Protein AF-A0A8S8YST6-F1 (afdb_monomer)

Sequence (114 aa):
MSGPVVIAVVNHKGGCAKTTTAVNIASALAVGNEELGIAARRVLVIDLDPKGNIATTFGIDKKTLGPTMNELFKGGVNGSPVSLNECLIGPDRLTEAMRESWKLHNPNRKRGPP

Mean predicted aligned error: 5.08 Å

Secondary structure (DSSP, 8-state):
---PPP-----SSTTSSHHHHHHHHHHHHHH-BTTTTB----------STT-HHHHHTT--GGG--S-HHHHHHTTTT--SS-HHHH---HHHHHHHHHHHHHHH-TT-SS---

Solvent-accessible surface area (backbone atoms only — not comparable to full-atom values): 7358 Å² total; per-residue (Å²): 131,84,76,85,88,85,86,84,76,83,70,95,61,83,89,70,49,44,64,59,52,51,53,52,53,44,52,47,40,42,66,31,40,74,94,79,70,36,72,56,40,94,70,85,86,83,74,84,54,94,83,47,62,60,46,51,75,44,41,39,60,74,88,75,56,68,57,41,62,68,51,38,58,74,25,49,98,86,57,34,95,54,56,74,74,63,47,58,80,52,71,68,62,48,52,49,27,37,50,53,42,48,44,71,78,37,79,87,57,89,67,76,84,132

Radius of gyration: 16.23 Å; Cα contacts (8 Å, |Δi|>4): 90; chains: 1; bounding box: 42×36×38 Å

pLDDT: mean 90.03, std 9.14, range [50.91, 97.69]

Foldseek 3Di:
DDDDDDDQQDDPDPPPCSLVVQLVVQVCLQPFDVVVPRDHDDGDRADPDPVPVNCVVLQHDPVPQDDAVVQVPVLPPPGRPDDPVSHDDDPVNSVVSNQVSQCVVCVPDPDTDD

Structure (mmCIF, N/CA/C/O backbone):
data_AF-A0A8S8YST6-F1
#
_entry.id   AF-A0A8S8YST6-F1
#
loop_
_atom_site.group_PDB
_atom_site.id
_atom_site.type_symbol
_atom_site.label_atom_id
_atom_site.label_alt_id
_atom_site.label_comp_id
_atom_site.label_asym_id
_atom_site.label_entity_id
_atom_site.label_seq_id
_atom_site.pdbx_PDB_ins_code
_atom_site.Cartn_x
_atom_site.Cartn_y
_atom_site.Cartn_z
_atom_site.occupancy
_atom_site.B_iso_or_equiv
_atom_site.auth_seq_id
_atom_site.auth_comp_id
_atom_site.auth_asym_id
_atom_site.auth_atom_id
_atom_site.pdbx_PDB_model_num
ATOM 1 N N . MET A 1 1 ? -22.102 -15.124 -3.928 1.00 50.91 1 MET A N 1
ATOM 2 C CA . MET A 1 1 ? -20.723 -14.683 -4.237 1.00 50.91 1 MET A CA 1
ATOM 3 C C . MET A 1 1 ? -19.887 -14.840 -2.980 1.00 50.91 1 MET A C 1
ATOM 5 O O . MET A 1 1 ? -20.333 -14.393 -1.933 1.00 50.91 1 MET A O 1
ATOM 9 N N . SER A 1 2 ? -18.730 -15.500 -3.060 1.00 80.38 2 SER A N 1
ATOM 10 C CA . SER A 1 2 ? -17.754 -15.504 -1.960 1.00 80.38 2 SER A CA 1
ATOM 11 C C . SER A 1 2 ? -17.225 -14.083 -1.765 1.00 80.38 2 SER A C 1
ATOM 13 O O . SER A 1 2 ? -16.898 -13.425 -2.752 1.00 80.38 2 SER A O 1
ATOM 15 N N . GLY A 1 3 ? -17.139 -13.613 -0.519 1.00 89.31 3 GLY A N 1
ATOM 16 C CA . GLY A 1 3 ? -16.462 -12.357 -0.192 1.00 89.31 3 GLY A CA 1
ATOM 17 C C . GLY A 1 3 ? -14.962 -12.393 -0.531 1.00 89.31 3 GLY A C 1
ATOM 18 O O . GLY A 1 3 ? -14.447 -13.439 -0.948 1.00 89.31 3 GLY A O 1
ATOM 19 N N . PRO A 1 4 ? -14.246 -11.264 -0.377 1.00 93.19 4 PRO A N 1
ATOM 20 C CA . PRO A 1 4 ? -12.803 -11.229 -0.582 1.00 93.19 4 PRO A CA 1
ATOM 21 C C . PRO A 1 4 ? -12.085 -12.122 0.438 1.00 93.19 4 PRO A C 1
ATOM 23 O O . PRO A 1 4 ? -12.510 -12.245 1.586 1.00 93.19 4 PRO A O 1
ATOM 26 N N . VAL A 1 5 ? -10.962 -12.714 0.031 1.00 95.00 5 VAL A N 1
ATOM 27 C CA . VAL A 1 5 ? -10.049 -13.390 0.962 1.00 95.00 5 VAL A CA 1
ATOM 28 C C . VAL A 1 5 ? -9.236 -12.321 1.688 1.00 95.00 5 VAL A C 1
ATOM 30 O O . VAL A 1 5 ? -8.571 -11.513 1.042 1.00 95.00 5 VAL A O 1
ATOM 33 N N . VAL A 1 6 ? -9.282 -12.319 3.021 1.00 96.69 6 VAL A N 1
ATOM 34 C CA . VAL A 1 6 ? -8.545 -11.366 3.862 1.00 96.69 6 VAL A CA 1
ATOM 35 C C . VAL A 1 6 ? -7.315 -12.053 4.446 1.00 96.69 6 VAL A C 1
ATOM 37 O O . VAL A 1 6 ? -7.432 -13.068 5.127 1.00 96.69 6 VAL A O 1
ATOM 40 N N . ILE A 1 7 ? -6.135 -11.488 4.188 1.00 97.12 7 ILE A N 1
ATOM 41 C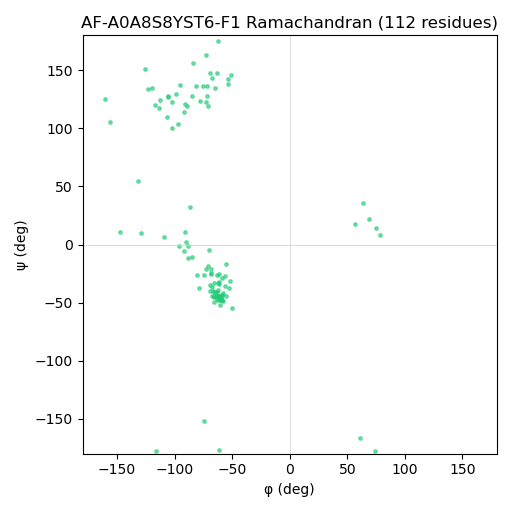 CA . ILE A 1 7 ? -4.850 -11.988 4.692 1.00 97.12 7 ILE A CA 1
ATOM 42 C C . ILE A 1 7 ? -4.246 -10.917 5.600 1.00 97.12 7 ILE A C 1
ATOM 44 O O . ILE A 1 7 ? -3.973 -9.805 5.151 1.00 97.12 7 ILE A O 1
ATOM 48 N N . ALA A 1 8 ? -4.017 -11.253 6.870 1.00 97.25 8 ALA A N 1
ATOM 49 C CA . ALA A 1 8 ? -3.383 -10.364 7.839 1.00 97.25 8 ALA A CA 1
ATOM 50 C C . ALA A 1 8 ? -1.943 -10.814 8.124 1.00 97.25 8 ALA A C 1
ATOM 52 O O . ALA A 1 8 ? -1.704 -11.962 8.495 1.00 97.25 8 ALA A O 1
ATOM 53 N N . VAL A 1 9 ? -0.979 -9.900 7.985 1.00 97.00 9 VAL A N 1
ATOM 54 C CA . VAL A 1 9 ? 0.436 -10.157 8.299 1.00 97.00 9 VAL A CA 1
ATOM 55 C C . VAL A 1 9 ? 0.771 -9.521 9.646 1.00 97.00 9 VAL A C 1
ATOM 57 O O . VAL A 1 9 ? 1.003 -8.316 9.739 1.00 97.00 9 VAL A O 1
ATOM 60 N N . VAL A 1 10 ? 0.794 -10.334 10.704 1.00 95.88 10 VAL A N 1
ATOM 61 C CA . VAL A 1 10 ? 0.904 -9.857 12.091 1.00 95.88 10 VAL A CA 1
ATOM 62 C C . VAL A 1 10 ? 2.110 -10.472 12.792 1.00 95.88 10 VAL A C 1
ATOM 64 O O . VAL A 1 10 ? 2.354 -11.671 12.726 1.00 95.88 10 VAL A O 1
ATOM 67 N N . ASN A 1 11 ? 2.871 -9.628 13.486 1.00 94.75 11 ASN A N 1
ATOM 68 C CA . ASN A 1 11 ? 3.958 -10.016 14.382 1.00 94.75 11 ASN A CA 1
ATOM 69 C C . ASN A 1 11 ? 4.249 -8.847 15.340 1.00 94.75 11 ASN A C 1
ATOM 71 O O . ASN A 1 11 ? 4.512 -7.730 14.883 1.00 94.75 11 ASN A O 1
ATOM 75 N N . HIS A 1 12 ? 4.218 -9.093 16.651 1.00 91.44 12 HIS A N 1
ATOM 76 C CA . HIS A 1 12 ? 4.431 -8.063 17.676 1.00 91.44 12 HIS A CA 1
ATOM 77 C C . HIS A 1 12 ? 5.839 -7.441 17.622 1.00 91.44 12 HIS A C 1
ATOM 79 O O . HIS A 1 12 ? 6.024 -6.287 18.001 1.00 91.44 12 HIS A O 1
ATOM 85 N N . LYS A 1 13 ? 6.836 -8.177 17.114 1.00 92.94 13 LYS A N 1
ATOM 86 C CA . LYS A 1 13 ? 8.223 -7.717 17.043 1.00 92.94 13 LYS A CA 1
ATOM 87 C C . LYS A 1 13 ? 8.462 -6.802 15.834 1.00 92.94 13 LYS A C 1
ATOM 89 O O . LYS A 1 13 ? 8.018 -7.057 14.706 1.00 92.94 13 LYS A O 1
ATOM 94 N N . GLY A 1 14 ? 9.187 -5.707 16.068 1.00 91.44 14 GLY A N 1
ATOM 95 C CA . GLY A 1 14 ? 9.682 -4.813 15.018 1.00 91.44 14 GLY A CA 1
ATOM 96 C C . GLY A 1 14 ? 10.775 -5.472 14.167 1.00 91.44 14 GLY A C 1
ATOM 97 O O . GLY A 1 14 ? 11.546 -6.284 14.665 1.00 91.44 14 GLY A O 1
ATOM 98 N N . GLY A 1 15 ? 10.846 -5.135 12.876 1.00 91.81 15 GLY A N 1
ATOM 99 C CA . GLY A 1 15 ? 11.898 -5.648 11.983 1.00 91.81 15 GLY A CA 1
ATOM 100 C C . GLY A 1 15 ? 11.702 -7.082 11.467 1.00 91.81 15 GLY A C 1
ATOM 101 O O . GLY A 1 15 ? 12.582 -7.606 10.802 1.00 91.81 15 GLY A O 1
ATOM 102 N N . CYS A 1 16 ? 10.551 -7.718 11.702 1.00 95.44 16 CYS A N 1
ATOM 103 C CA . CYS A 1 16 ? 10.251 -9.080 11.226 1.00 95.44 16 CYS A CA 1
ATOM 104 C C . CYS A 1 16 ? 9.669 -9.139 9.801 1.00 95.44 16 CYS A C 1
ATOM 106 O O . CYS A 1 16 ? 8.809 -9.968 9.528 1.00 95.44 16 CYS A O 1
ATOM 108 N N . ALA A 1 17 ? 10.065 -8.216 8.920 1.00 95.31 17 ALA A N 1
ATOM 109 C CA . ALA A 1 17 ? 9.659 -8.183 7.510 1.00 95.31 17 ALA A CA 1
ATOM 110 C C . ALA A 1 17 ? 8.137 -8.131 7.220 1.00 95.31 17 ALA A C 1
ATOM 112 O O . ALA A 1 17 ? 7.738 -8.366 6.089 1.00 95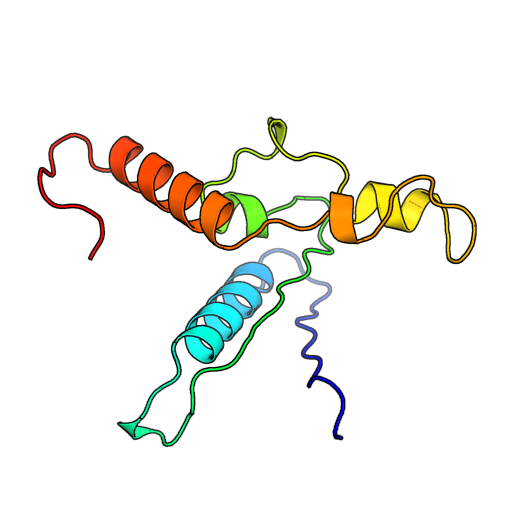.31 17 ALA A O 1
ATOM 113 N N . LYS A 1 18 ? 7.273 -7.766 8.184 1.00 96.75 18 LYS A N 1
ATOM 114 C CA . LYS A 1 18 ? 5.804 -7.709 7.993 1.00 96.75 18 LYS A CA 1
ATOM 115 C C . LYS A 1 18 ? 5.377 -6.924 6.748 1.00 96.75 18 LYS A C 1
ATOM 117 O O . LYS A 1 18 ? 4.661 -7.450 5.905 1.00 96.75 18 LYS A O 1
ATOM 122 N N . THR A 1 19 ? 5.841 -5.678 6.633 1.00 95.88 19 THR A N 1
ATOM 123 C CA . THR A 1 19 ? 5.564 -4.798 5.488 1.00 95.88 19 THR A CA 1
ATOM 124 C C . THR A 1 19 ? 6.075 -5.421 4.192 1.00 95.88 19 THR A C 1
ATOM 126 O O . THR A 1 19 ? 5.341 -5.484 3.212 1.00 95.88 19 THR A O 1
ATOM 129 N N . THR A 1 20 ? 7.305 -5.940 4.207 1.00 96.12 20 THR A N 1
ATOM 130 C CA . THR A 1 20 ? 7.922 -6.607 3.058 1.00 96.12 20 THR A CA 1
ATOM 131 C C . THR A 1 20 ? 7.081 -7.790 2.592 1.00 96.12 20 THR A C 1
ATOM 133 O O . THR A 1 20 ? 6.768 -7.885 1.409 1.00 96.12 20 THR A O 1
ATOM 136 N N . THR A 1 21 ? 6.662 -8.660 3.509 1.00 97.38 21 THR A N 1
ATOM 137 C CA . THR A 1 21 ? 5.813 -9.814 3.215 1.00 97.38 21 THR A CA 1
ATOM 138 C C . THR A 1 21 ? 4.457 -9.380 2.666 1.00 97.38 21 THR A C 1
ATOM 140 O O . THR A 1 21 ? 4.039 -9.890 1.631 1.00 97.38 21 THR A O 1
ATOM 143 N N . ALA A 1 22 ? 3.791 -8.414 3.306 1.00 97.69 22 ALA A N 1
ATOM 144 C CA . ALA A 1 22 ? 2.485 -7.928 2.867 1.00 97.69 22 ALA A CA 1
ATOM 145 C C . ALA A 1 22 ? 2.530 -7.359 1.439 1.00 97.69 22 ALA A C 1
ATOM 147 O O . ALA A 1 22 ? 1.711 -7.739 0.605 1.00 97.69 22 ALA A O 1
ATOM 148 N N . VAL A 1 23 ? 3.516 -6.506 1.137 1.00 96.56 23 VAL A N 1
ATOM 149 C CA . VAL A 1 23 ? 3.663 -5.908 -0.198 1.00 96.56 23 VAL A CA 1
ATOM 150 C C . VAL A 1 23 ? 4.030 -6.955 -1.248 1.00 96.56 23 VAL A C 1
ATOM 152 O O . VAL A 1 23 ? 3.433 -6.962 -2.318 1.00 96.56 23 VAL A O 1
ATOM 155 N N . ASN A 1 24 ? 4.960 -7.870 -0.964 1.00 96.12 24 ASN A N 1
ATOM 156 C CA . ASN A 1 24 ? 5.368 -8.866 -1.960 1.00 96.12 24 ASN A CA 1
ATOM 157 C C . ASN A 1 24 ? 4.263 -9.886 -2.259 1.00 96.12 24 ASN A C 1
ATOM 159 O O . ASN A 1 24 ? 4.052 -10.215 -3.423 1.00 96.12 24 ASN A O 1
ATOM 163 N N . ILE A 1 25 ? 3.516 -10.340 -1.245 1.00 96.69 25 ILE A N 1
ATOM 164 C CA . ILE A 1 25 ? 2.338 -11.193 -1.464 1.00 96.69 25 ILE A CA 1
ATOM 165 C C . ILE A 1 25 ? 1.298 -10.443 -2.300 1.00 96.69 25 ILE A C 1
ATOM 167 O O . ILE A 1 25 ? 0.762 -11.006 -3.251 1.00 96.69 25 ILE A O 1
ATOM 171 N N . ALA A 1 26 ? 1.037 -9.171 -1.985 1.00 96.69 26 ALA A N 1
ATOM 172 C CA . ALA A 1 26 ? 0.087 -8.361 -2.736 1.00 96.69 26 ALA A CA 1
ATOM 173 C C . ALA A 1 26 ? 0.487 -8.210 -4.211 1.00 96.69 26 ALA A C 1
ATOM 175 O O . ALA A 1 26 ? -0.336 -8.459 -5.089 1.00 96.69 26 ALA A O 1
ATOM 176 N N . SER A 1 27 ? 1.749 -7.872 -4.485 1.00 94.88 27 SER A N 1
ATOM 177 C CA . SER A 1 27 ? 2.273 -7.743 -5.847 1.00 94.88 27 SER A CA 1
ATOM 178 C C . SER A 1 27 ? 2.222 -9.067 -6.611 1.00 94.88 27 SER A C 1
ATOM 180 O O . SER A 1 27 ? 1.763 -9.097 -7.749 1.00 94.88 27 SER A O 1
ATOM 182 N N . ALA A 1 28 ? 2.629 -10.175 -5.982 1.00 96.25 28 ALA A N 1
ATOM 183 C CA . ALA A 1 28 ? 2.594 -11.496 -6.607 1.00 96.25 28 ALA A CA 1
ATOM 184 C C . ALA A 1 28 ? 1.160 -11.941 -6.940 1.00 96.25 28 ALA A C 1
ATOM 186 O O . ALA A 1 28 ? 0.914 -12.464 -8.021 1.00 96.25 28 ALA A O 1
ATOM 187 N N . LEU A 1 29 ? 0.193 -11.692 -6.049 1.00 96.88 29 LEU A N 1
ATOM 188 C CA . LEU A 1 29 ? -1.221 -11.985 -6.307 1.00 96.88 29 LEU A CA 1
ATOM 189 C C . LEU A 1 29 ? -1.824 -11.071 -7.379 1.00 96.88 29 LEU A C 1
ATOM 191 O O . LEU A 1 29 ? -2.682 -11.518 -8.138 1.00 96.88 29 LEU A O 1
ATOM 195 N N . ALA A 1 30 ? -1.394 -9.809 -7.442 1.00 95.81 30 ALA A N 1
ATOM 196 C CA . ALA A 1 30 ? -1.849 -8.866 -8.458 1.00 95.81 30 ALA A CA 1
ATOM 197 C C . ALA A 1 30 ? -1.398 -9.281 -9.865 1.00 95.81 30 ALA A C 1
ATOM 199 O O . ALA A 1 30 ? -2.186 -9.194 -10.803 1.00 95.81 30 ALA A O 1
ATOM 200 N N . VAL A 1 31 ? -0.160 -9.768 -9.997 1.00 95.94 31 VAL A N 1
ATOM 201 C CA . VAL A 1 31 ? 0.397 -10.260 -11.269 1.00 95.94 31 VAL A CA 1
ATOM 202 C C . VAL A 1 31 ? -0.105 -11.668 -11.606 1.00 95.94 31 VAL A C 1
ATOM 204 O O . VAL A 1 31 ? -0.386 -11.957 -12.765 1.00 95.94 31 VAL A O 1
ATOM 207 N N . GLY A 1 32 ? -0.262 -12.536 -10.605 1.00 96.75 32 GLY A N 1
ATOM 208 C CA . GLY A 1 32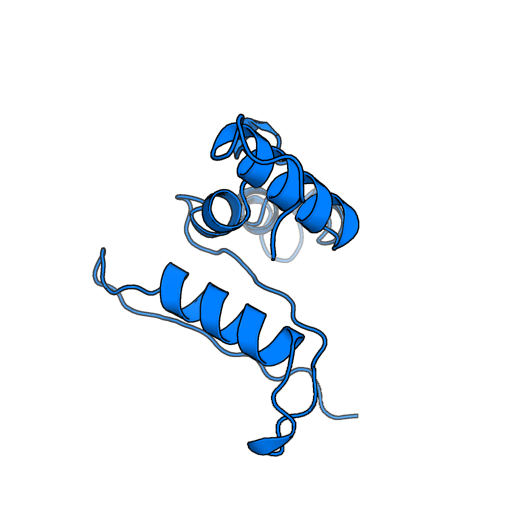 ? -0.474 -13.965 -10.821 1.00 96.75 32 GLY A CA 1
ATOM 209 C C . GLY A 1 32 ? 0.805 -14.690 -11.261 1.00 96.75 32 GLY A C 1
ATOM 210 O O . GLY A 1 32 ? 1.890 -14.116 -11.326 1.00 96.75 32 GLY A O 1
ATOM 211 N N . ASN A 1 33 ? 0.679 -15.986 -11.525 1.00 96.69 33 ASN A N 1
ATOM 212 C CA . ASN A 1 33 ? 1.718 -16.847 -12.075 1.00 96.69 33 ASN A CA 1
ATOM 213 C C . ASN A 1 33 ? 1.053 -18.045 -12.775 1.00 96.69 33 ASN A C 1
ATOM 215 O O . ASN A 1 33 ? 0.543 -18.946 -12.109 1.00 96.69 33 ASN A O 1
ATOM 219 N N . GLU A 1 34 ? 1.048 -18.053 -14.108 1.00 95.31 34 GLU A N 1
ATOM 220 C CA . GLU A 1 34 ? 0.381 -19.096 -14.900 1.00 95.31 34 GLU A CA 1
ATOM 221 C C . GLU A 1 34 ? 1.052 -20.470 -14.771 1.00 95.31 34 GLU A C 1
ATOM 223 O O . GLU A 1 34 ? 0.349 -21.473 -14.673 1.00 95.31 34 GLU A O 1
ATOM 228 N N . GLU A 1 35 ? 2.386 -20.525 -14.678 1.00 96.81 35 GLU A N 1
ATOM 229 C CA . GLU A 1 35 ? 3.141 -21.779 -14.503 1.00 96.81 35 GLU A CA 1
ATOM 230 C C . GLU A 1 35 ? 2.774 -22.491 -13.193 1.00 96.81 35 GLU A C 1
ATOM 232 O O . GLU A 1 35 ? 2.718 -23.718 -13.134 1.00 96.81 35 GLU A O 1
ATOM 237 N N . LEU A 1 36 ? 2.474 -21.717 -12.147 1.00 96.00 36 LEU A N 1
ATOM 238 C CA . LEU A 1 36 ? 2.011 -22.214 -10.850 1.00 96.00 36 LEU A CA 1
ATOM 239 C C . LEU A 1 36 ? 0.479 -22.331 -10.757 1.00 96.00 36 LEU A C 1
ATOM 241 O O . LEU A 1 36 ? -0.042 -22.663 -9.691 1.00 96.00 36 LEU A O 1
ATOM 245 N N . GLY A 1 37 ? -0.262 -22.036 -11.831 1.00 95.94 37 GLY A N 1
ATOM 246 C CA . GLY A 1 37 ? -1.730 -22.070 -11.846 1.00 95.94 37 GLY A CA 1
ATOM 247 C C . GLY A 1 37 ? -2.401 -20.970 -11.010 1.00 95.94 37 GLY A C 1
ATOM 248 O O . GLY A 1 37 ? -3.553 -21.108 -10.594 1.00 95.94 37 GLY A O 1
ATOM 249 N N . ILE A 1 38 ? -1.697 -19.871 -10.735 1.00 95.00 38 ILE A N 1
ATOM 250 C CA . ILE A 1 38 ? -2.176 -18.744 -9.933 1.00 95.00 38 ILE A CA 1
ATOM 251 C C . ILE A 1 38 ? -2.698 -17.651 -10.869 1.00 95.00 38 ILE A C 1
ATOM 253 O O . ILE A 1 38 ? -1.933 -16.884 -11.442 1.00 95.00 38 ILE A O 1
ATOM 257 N N . ALA A 1 39 ? -4.015 -17.525 -10.998 1.00 95.81 39 ALA A N 1
ATOM 258 C CA . ALA A 1 39 ? -4.604 -16.413 -11.744 1.00 95.81 39 ALA A CA 1
ATOM 259 C C . ALA A 1 39 ? -4.383 -15.064 -11.033 1.00 95.81 39 ALA A C 1
ATOM 261 O O . ALA A 1 39 ? -4.505 -14.984 -9.805 1.00 95.81 39 ALA A O 1
ATOM 262 N N . ALA A 1 40 ? -4.148 -14.005 -11.813 1.00 96.94 40 ALA A N 1
ATOM 263 C CA . ALA A 1 40 ? -4.089 -12.625 -11.333 1.00 96.94 40 ALA A CA 1
ATOM 264 C C . ALA A 1 40 ? -5.355 -12.236 -10.547 1.00 96.94 40 ALA A C 1
ATOM 266 O O . ALA A 1 40 ? -6.477 -12.636 -10.881 1.00 96.94 40 ALA A O 1
ATOM 267 N N . ARG A 1 41 ? -5.189 -11.441 -9.485 1.00 95.75 41 ARG A N 1
ATOM 268 C CA . ARG A 1 41 ? -6.274 -11.008 -8.594 1.00 95.75 41 ARG A CA 1
ATOM 269 C C . ARG A 1 41 ? -6.320 -9.493 -8.473 1.00 95.75 41 ARG A C 1
ATOM 271 O O . ARG A 1 41 ? -5.304 -8.813 -8.487 1.00 95.75 41 ARG A O 1
ATOM 278 N N . ARG A 1 42 ? -7.520 -8.959 -8.235 1.00 95.75 42 ARG A N 1
ATOM 279 C CA . ARG A 1 42 ? -7.653 -7.596 -7.704 1.00 95.75 42 ARG A CA 1
ATOM 280 C C . ARG A 1 42 ? -7.236 -7.612 -6.239 1.00 95.75 42 ARG A C 1
ATOM 282 O O . ARG A 1 42 ? -7.814 -8.363 -5.455 1.00 95.75 42 ARG A O 1
ATOM 289 N N . VAL A 1 43 ? -6.252 -6.793 -5.891 1.00 96.62 43 VAL A N 1
ATOM 290 C CA . VAL A 1 43 ? -5.671 -6.742 -4.547 1.00 96.62 43 VAL A CA 1
ATOM 291 C C . VAL A 1 43 ? -5.851 -5.346 -3.963 1.00 96.62 43 VAL A C 1
ATOM 293 O O . VAL A 1 43 ? -5.589 -4.351 -4.632 1.00 96.62 43 VAL A O 1
ATOM 296 N N . LEU A 1 44 ? -6.284 -5.288 -2.704 1.00 96.31 44 LEU A N 1
ATOM 297 C CA . LEU A 1 44 ? -6.268 -4.085 -1.878 1.00 96.31 44 LEU A CA 1
ATOM 298 C C . LEU A 1 44 ? -5.266 -4.307 -0.747 1.00 96.31 44 LEU A C 1
ATOM 300 O O . LEU A 1 44 ? -5.386 -5.273 0.005 1.00 96.31 44 LEU A O 1
ATOM 304 N N . VAL A 1 45 ? -4.290 -3.410 -0.629 1.00 96.12 45 VAL A N 1
ATOM 305 C CA . VAL A 1 45 ? -3.334 -3.403 0.481 1.00 96.12 45 VAL A CA 1
ATOM 306 C C . VAL A 1 45 ? -3.783 -2.369 1.503 1.00 96.12 45 VAL A C 1
ATOM 308 O O . VAL A 1 45 ? -4.051 -1.225 1.146 1.00 96.12 45 VAL A O 1
ATOM 311 N N . ILE A 1 46 ? -3.854 -2.771 2.771 1.00 95.12 46 ILE A N 1
ATOM 312 C CA . ILE A 1 46 ? -4.226 -1.898 3.887 1.00 95.12 46 ILE A CA 1
ATOM 313 C C . ILE A 1 46 ? -2.999 -1.739 4.786 1.00 95.12 46 ILE A C 1
ATOM 315 O O . ILE A 1 46 ? -2.508 -2.725 5.338 1.00 95.12 46 ILE A O 1
ATOM 319 N N . ASP A 1 47 ? -2.501 -0.508 4.929 1.00 94.12 47 ASP A N 1
ATOM 320 C CA . ASP A 1 47 ? -1.428 -0.189 5.876 1.00 94.12 47 ASP A CA 1
ATOM 321 C C . ASP A 1 47 ? -2.033 0.238 7.216 1.00 94.12 47 ASP A C 1
ATOM 323 O O . ASP A 1 47 ? -2.711 1.262 7.311 1.00 94.12 47 ASP A O 1
ATOM 327 N N . LEU A 1 48 ? -1.808 -0.578 8.244 1.00 93.38 48 LEU A N 1
ATOM 328 C CA . LEU A 1 48 ? -2.241 -0.319 9.618 1.00 93.38 48 LEU A CA 1
ATOM 329 C C . LEU A 1 48 ? -1.060 0.003 10.546 1.00 93.38 48 LEU A C 1
ATOM 331 O O . LEU A 1 48 ? -1.248 0.107 11.756 1.00 93.38 48 LEU A O 1
ATOM 335 N N . ASP A 1 49 ? 0.158 0.138 10.012 1.00 90.94 49 ASP A N 1
ATOM 336 C CA . ASP A 1 49 ? 1.314 0.592 10.782 1.00 90.94 49 ASP A CA 1
ATOM 337 C C . ASP A 1 49 ? 1.394 2.129 10.697 1.00 90.94 49 ASP A C 1
ATOM 339 O O . ASP A 1 49 ? 1.583 2.664 9.601 1.00 90.94 49 ASP A O 1
ATOM 343 N N . PRO A 1 50 ? 1.315 2.874 11.820 1.00 87.81 50 PRO A N 1
ATOM 344 C CA . PRO A 1 50 ? 1.415 4.337 11.816 1.00 87.81 50 PRO A CA 1
ATOM 345 C C . PRO A 1 50 ? 2.692 4.888 11.163 1.00 87.81 50 PRO A C 1
ATOM 347 O O . PRO A 1 50 ? 2.748 6.068 10.819 1.00 87.81 50 PRO A O 1
ATOM 350 N N . LYS A 1 51 ? 3.732 4.060 10.973 1.00 89.88 51 LYS A N 1
ATOM 351 C CA . LYS A 1 51 ? 4.945 4.446 10.235 1.00 89.88 51 LYS A CA 1
ATOM 352 C C . LYS A 1 51 ? 4.708 4.646 8.735 1.00 89.88 51 LYS A C 1
ATOM 354 O O . LYS A 1 51 ? 5.516 5.335 8.100 1.00 89.88 51 LYS A O 1
ATOM 359 N N . GLY A 1 52 ? 3.642 4.071 8.173 1.00 90.94 52 GLY A N 1
ATOM 360 C CA . GLY A 1 52 ? 3.267 4.219 6.764 1.00 90.94 52 GLY A CA 1
ATOM 361 C C . GLY A 1 52 ? 4.302 3.632 5.801 1.00 90.94 52 GLY A C 1
ATOM 362 O O . GLY A 1 52 ? 4.605 4.231 4.767 1.00 90.94 52 GLY A O 1
ATOM 363 N N . ASN A 1 53 ? 4.937 2.518 6.176 1.00 93.94 53 ASN A N 1
ATOM 364 C CA . ASN A 1 53 ? 6.058 1.964 5.413 1.00 93.94 53 ASN A CA 1
ATOM 365 C C . ASN A 1 53 ? 5.622 1.414 4.046 1.00 93.94 53 ASN A C 1
ATOM 367 O O . ASN A 1 53 ? 6.435 1.407 3.122 1.00 93.94 53 ASN A O 1
ATOM 371 N N . ILE A 1 54 ? 4.359 1.002 3.879 1.00 95.06 54 ILE A N 1
ATOM 372 C CA . ILE A 1 54 ? 3.864 0.513 2.584 1.00 95.06 54 ILE A CA 1
ATOM 373 C C . ILE A 1 54 ? 3.895 1.635 1.543 1.00 95.06 54 ILE A C 1
ATOM 375 O O . ILE A 1 54 ? 4.389 1.425 0.437 1.00 95.06 54 ILE A O 1
ATOM 379 N N . ALA A 1 55 ? 3.446 2.842 1.905 1.00 93.69 55 ALA A N 1
ATOM 380 C CA . ALA A 1 55 ? 3.463 3.996 1.003 1.00 93.69 55 ALA A CA 1
ATOM 381 C C . ALA A 1 55 ? 4.879 4.265 0.465 1.00 93.69 55 ALA A C 1
ATOM 383 O O . ALA A 1 55 ? 5.075 4.414 -0.741 1.00 93.69 55 ALA A O 1
ATOM 384 N N . THR A 1 56 ? 5.884 4.216 1.345 1.00 92.75 56 THR A N 1
ATOM 385 C CA . THR A 1 56 ? 7.285 4.393 0.941 1.00 92.75 56 THR A CA 1
ATOM 386 C C . THR A 1 56 ? 7.801 3.267 0.046 1.00 92.75 56 THR A C 1
ATOM 388 O O . THR A 1 56 ? 8.591 3.538 -0.853 1.00 92.75 56 THR A O 1
ATOM 391 N N . THR A 1 57 ? 7.336 2.023 0.226 1.00 92.81 57 THR A N 1
ATOM 392 C CA . THR A 1 57 ? 7.697 0.903 -0.661 1.00 92.81 57 THR A CA 1
ATOM 393 C C . THR A 1 57 ? 7.244 1.145 -2.101 1.00 92.81 57 THR A C 1
ATOM 395 O O . THR A 1 57 ? 7.945 0.758 -3.031 1.00 92.81 57 THR A O 1
ATOM 398 N N . PHE A 1 58 ? 6.123 1.840 -2.293 1.00 93.44 58 PHE A N 1
ATOM 399 C CA . PHE A 1 58 ? 5.623 2.218 -3.615 1.00 93.44 58 PHE A CA 1
ATOM 400 C C . PHE A 1 58 ? 6.119 3.591 -4.103 1.00 93.44 58 PHE A C 1
ATOM 402 O O . PHE A 1 58 ? 5.624 4.107 -5.101 1.00 93.44 58 PHE A O 1
ATOM 409 N N . GLY A 1 59 ? 7.100 4.197 -3.425 1.00 93.69 59 GLY A N 1
ATOM 410 C CA . GLY A 1 59 ? 7.669 5.485 -3.829 1.00 93.69 59 GLY A CA 1
ATOM 411 C C . GLY A 1 59 ? 6.777 6.696 -3.547 1.00 93.69 59 GLY A C 1
ATOM 412 O O . GLY A 1 59 ? 7.040 7.776 -4.067 1.00 93.69 59 GLY A O 1
ATOM 413 N N . ILE A 1 60 ? 5.736 6.541 -2.727 1.00 94.62 60 ILE A N 1
ATOM 414 C CA . ILE A 1 60 ? 4.835 7.634 -2.360 1.00 94.62 60 ILE A CA 1
ATOM 415 C C . ILE A 1 60 ? 5.433 8.414 -1.187 1.00 94.62 60 ILE A C 1
ATOM 417 O O . ILE A 1 60 ? 5.746 7.843 -0.137 1.00 94.62 60 ILE A O 1
ATOM 421 N N . ASP A 1 61 ? 5.542 9.736 -1.339 1.00 91.75 61 ASP A N 1
ATOM 422 C CA . ASP A 1 61 ? 5.878 10.623 -0.226 1.00 91.75 61 ASP A CA 1
ATOM 423 C C . ASP A 1 61 ? 4.693 10.708 0.743 1.00 91.75 61 ASP A C 1
ATOM 425 O O . ASP A 1 61 ? 3.606 11.180 0.396 1.00 91.75 61 ASP A O 1
ATOM 429 N N . LYS A 1 62 ? 4.929 10.289 1.989 1.00 91.31 62 LYS A N 1
ATOM 430 C CA . LYS A 1 62 ? 3.948 10.316 3.080 1.00 91.31 62 LYS A CA 1
ATOM 431 C C . LYS A 1 62 ? 3.374 11.710 3.335 1.00 91.31 62 LYS A C 1
ATOM 433 O O . LYS A 1 62 ? 2.239 11.805 3.783 1.00 91.31 62 LYS A O 1
ATOM 438 N N . LYS A 1 63 ? 4.117 12.781 3.030 1.00 89.88 63 LYS A N 1
ATOM 439 C CA . LYS A 1 63 ? 3.639 14.169 3.171 1.00 89.88 63 LYS A CA 1
ATOM 440 C C . LYS A 1 63 ? 2.571 14.546 2.143 1.00 89.88 63 LYS A C 1
ATOM 442 O O . LYS A 1 63 ? 1.863 15.523 2.341 1.00 89.88 63 LYS A O 1
ATOM 447 N N . THR A 1 64 ? 2.467 13.784 1.055 1.00 89.75 64 THR A N 1
ATOM 448 C CA . THR A 1 64 ? 1.482 13.995 -0.018 1.00 89.75 64 THR A CA 1
ATOM 449 C C . THR A 1 64 ? 0.234 13.128 0.159 1.00 89.75 64 THR A C 1
ATOM 451 O O . THR A 1 64 ? -0.672 13.149 -0.677 1.00 89.75 64 THR A O 1
ATOM 454 N N . LEU A 1 65 ? 0.186 12.298 1.204 1.00 90.06 65 LEU A N 1
ATOM 455 C CA . LEU A 1 65 ? -1.000 11.511 1.514 1.00 90.06 65 LEU A CA 1
ATOM 456 C C . LEU A 1 65 ? -2.098 12.433 2.047 1.00 90.06 65 LEU A C 1
ATOM 458 O O . LEU A 1 65 ? -1.841 13.318 2.859 1.00 90.06 65 LEU A O 1
ATOM 462 N N . GLY A 1 66 ? -3.319 12.209 1.561 1.00 89.12 66 GLY A N 1
ATOM 463 C CA . GLY A 1 66 ? -4.524 12.767 2.160 1.00 89.12 66 GLY A CA 1
ATOM 464 C C . GLY A 1 66 ? -4.878 12.029 3.458 1.00 89.12 66 GLY A C 1
ATOM 465 O O . GLY A 1 66 ? -3.993 11.472 4.114 1.00 89.12 66 GLY A O 1
ATOM 466 N N . PRO A 1 67 ? -6.167 11.978 3.826 1.00 90.12 67 PRO A N 1
ATOM 467 C CA . PRO A 1 67 ? -6.616 11.177 4.955 1.00 90.12 67 PRO A CA 1
ATOM 468 C C . PRO A 1 67 ? -6.158 9.721 4.836 1.00 90.12 67 PRO A C 1
ATOM 470 O O . PRO A 1 67 ? -6.217 9.120 3.768 1.00 90.12 67 PRO A O 1
ATOM 473 N N . THR A 1 68 ? -5.708 9.137 5.938 1.00 91.50 68 THR A N 1
ATOM 474 C CA . THR A 1 68 ? -5.223 7.754 5.988 1.00 91.50 68 THR A CA 1
ATOM 475 C C . THR A 1 68 ? -6.110 6.903 6.888 1.00 91.50 68 THR A C 1
ATOM 477 O O . THR A 1 68 ? -7.069 7.386 7.494 1.00 91.50 68 THR A O 1
ATOM 480 N N . MET A 1 69 ? -5.744 5.630 7.052 1.00 89.75 69 MET A N 1
ATOM 481 C CA . MET A 1 69 ? -6.368 4.769 8.054 1.00 89.75 69 MET A CA 1
ATOM 482 C C . MET A 1 69 ? -6.366 5.414 9.450 1.00 89.75 69 MET A C 1
ATOM 484 O O . MET A 1 69 ? -7.324 5.226 10.191 1.00 89.75 69 MET A O 1
ATOM 488 N N . ASN A 1 70 ? -5.364 6.234 9.798 1.00 88.94 70 ASN A N 1
ATOM 489 C CA . ASN A 1 70 ? -5.354 6.956 11.073 1.00 88.94 70 ASN A CA 1
ATOM 490 C C . ASN A 1 70 ? -6.579 7.871 11.225 1.00 88.94 70 ASN A C 1
ATOM 4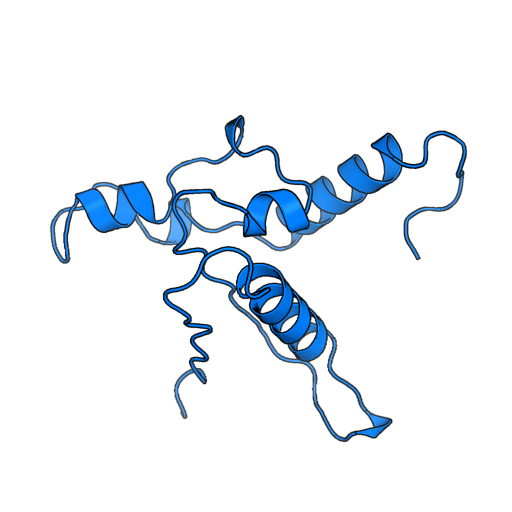92 O O . ASN A 1 70 ? -7.230 7.854 12.265 1.00 88.94 70 ASN A O 1
ATOM 496 N N . GLU A 1 71 ? -6.907 8.662 10.203 1.00 87.00 71 GLU A N 1
ATOM 497 C CA . GLU A 1 71 ? -8.068 9.559 10.185 1.00 87.00 71 GLU A CA 1
ATOM 498 C C . GLU A 1 71 ? -9.379 8.772 10.190 1.00 87.00 71 GLU A C 1
ATOM 500 O O . GLU A 1 71 ? -10.307 9.118 10.923 1.00 87.00 71 GLU A O 1
ATOM 505 N N . LEU A 1 72 ? -9.426 7.666 9.446 1.00 84.88 72 LEU A N 1
ATOM 506 C CA . LEU A 1 72 ? -10.578 6.773 9.441 1.00 84.88 72 LEU A CA 1
ATOM 507 C C . LEU A 1 72 ? -10.850 6.204 10.846 1.00 84.88 72 LEU A C 1
ATOM 509 O O . LEU A 1 72 ? -11.978 6.268 11.327 1.00 84.88 72 LEU A O 1
ATOM 513 N N . PHE A 1 73 ? -9.819 5.719 11.546 1.00 84.06 73 PHE A N 1
ATOM 514 C CA . PHE A 1 73 ? -9.966 5.133 12.884 1.00 84.06 73 PHE A CA 1
ATOM 515 C C . PHE A 1 73 ? -10.199 6.164 13.995 1.00 84.06 73 PHE A C 1
ATOM 517 O O . PHE A 1 73 ? -10.838 5.828 14.992 1.00 84.06 73 PHE A O 1
ATOM 524 N N . LYS A 1 74 ? -9.749 7.419 13.833 1.00 82.00 74 LYS A N 1
ATOM 525 C CA . LYS A 1 74 ? -9.999 8.503 14.808 1.00 82.00 74 LYS A CA 1
ATOM 526 C C . LYS A 1 74 ? -11.492 8.766 15.039 1.00 82.00 74 LYS A C 1
ATOM 528 O O . LYS A 1 74 ? -11.859 9.192 16.128 1.00 82.00 74 LYS A O 1
ATOM 533 N N . GLY A 1 75 ? -12.345 8.508 14.047 1.00 69.12 75 GLY A N 1
ATOM 534 C CA . GLY A 1 75 ? -13.792 8.717 14.149 1.00 69.12 75 GLY A CA 1
ATOM 535 C C . GLY A 1 75 ? -14.604 7.542 14.706 1.00 69.12 75 GLY A C 1
ATOM 536 O O . GLY A 1 75 ? -15.827 7.645 14.810 1.00 69.12 75 GLY A O 1
ATOM 537 N N . GLY A 1 76 ? -13.963 6.415 15.040 1.00 65.56 76 GLY A N 1
ATOM 538 C CA . GLY A 1 76 ? -14.664 5.181 15.406 1.00 65.56 76 GLY A CA 1
ATOM 539 C C . GLY A 1 76 ? -15.550 4.626 14.276 1.00 65.56 76 GLY A C 1
ATOM 540 O O . GLY A 1 76 ? -15.450 5.040 13.125 1.00 65.56 76 GLY A O 1
ATOM 541 N N . VAL A 1 77 ? -16.437 3.676 14.600 1.00 58.72 77 VAL A N 1
ATOM 542 C CA . VAL A 1 77 ? -17.294 2.981 13.609 1.00 58.72 77 VAL A CA 1
ATOM 543 C C . VAL A 1 77 ? -18.357 3.906 12.985 1.00 58.72 77 VAL A C 1
ATOM 545 O O . VAL A 1 77 ? -18.787 3.655 11.866 1.00 58.72 77 VAL A O 1
ATOM 548 N N . ASN A 1 78 ? -18.750 4.990 13.668 1.00 58.19 78 ASN A N 1
ATOM 549 C CA . ASN A 1 78 ? -19.942 5.782 13.321 1.00 58.19 78 ASN A CA 1
ATOM 550 C C . ASN A 1 78 ? -19.713 7.305 13.198 1.00 58.19 78 ASN A C 1
ATOM 552 O O . ASN A 1 78 ? -20.692 8.044 13.137 1.00 58.19 78 ASN A O 1
ATOM 556 N N . GLY A 1 79 ? -18.469 7.804 13.201 1.00 63.91 79 GLY A N 1
ATOM 557 C CA . GLY A 1 79 ? -18.226 9.251 13.322 1.00 63.91 79 GLY A CA 1
ATOM 558 C C . GLY A 1 79 ? -17.003 9.804 12.600 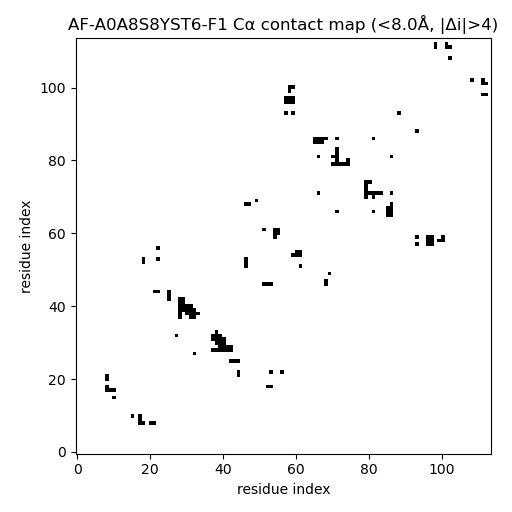1.00 63.91 79 GLY A C 1
ATOM 559 O O . GLY A 1 79 ? -16.642 10.953 12.850 1.00 63.91 79 GLY A O 1
ATOM 560 N N . SER A 1 80 ? -16.342 9.031 11.730 1.00 67.88 80 SER A N 1
ATOM 561 C CA . SER A 1 80 ? -15.248 9.614 10.947 1.00 67.88 80 SER A CA 1
ATOM 562 C C . SER A 1 80 ? -15.815 10.558 9.888 1.00 67.88 80 SER A C 1
ATOM 564 O O . SER A 1 80 ? -16.679 10.138 9.118 1.00 67.88 80 SER A O 1
ATOM 566 N N . PRO A 1 81 ? -15.341 11.817 9.811 1.00 75.12 81 PRO A N 1
ATOM 567 C CA . PRO A 1 81 ? -15.697 12.717 8.718 1.00 75.12 81 PRO A CA 1
ATOM 568 C C . PRO A 1 81 ? -15.059 12.287 7.387 1.00 75.12 81 PRO A C 1
ATOM 570 O O . PRO A 1 81 ? -15.314 12.917 6.368 1.00 75.12 81 PRO A O 1
ATOM 573 N N . VAL A 1 82 ? -14.220 11.246 7.406 1.00 83.69 82 VAL A N 1
ATOM 574 C CA . VAL A 1 82 ? -13.476 10.728 6.261 1.00 83.69 82 VAL A CA 1
ATOM 575 C C . VAL A 1 82 ? -14.105 9.420 5.797 1.00 83.69 82 VAL A C 1
ATOM 577 O O . VAL A 1 82 ? -14.283 8.481 6.575 1.00 83.69 82 VAL A O 1
ATOM 580 N N . SER A 1 83 ? -14.408 9.339 4.508 1.00 86.38 83 SER A N 1
ATOM 581 C CA . SER A 1 83 ? -14.840 8.112 3.849 1.00 86.38 83 SER A CA 1
ATOM 582 C C . SER A 1 83 ? -13.652 7.245 3.425 1.00 86.38 83 SER A C 1
ATOM 584 O O . SER A 1 83 ? -12.555 7.733 3.159 1.00 86.38 83 SER A O 1
ATOM 586 N N . LEU A 1 84 ? -13.881 5.935 3.273 1.00 85.62 84 LEU A N 1
ATOM 587 C CA . LEU A 1 84 ? -12.863 5.012 2.751 1.00 85.62 84 LEU A CA 1
ATOM 588 C C . LEU A 1 84 ? -12.279 5.477 1.410 1.00 85.62 84 LEU A C 1
ATOM 590 O O . LEU A 1 84 ? -11.080 5.332 1.194 1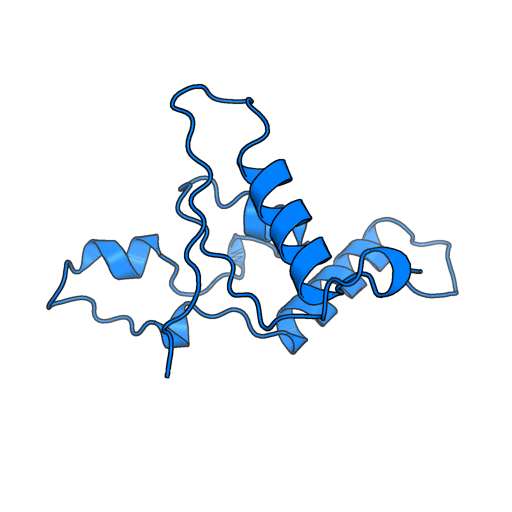.00 85.62 84 LEU A O 1
ATOM 594 N N . ASN A 1 85 ? -13.105 6.058 0.535 1.00 88.75 85 ASN A N 1
ATOM 595 C CA . ASN A 1 85 ? -12.686 6.516 -0.790 1.00 88.75 85 ASN A CA 1
ATOM 596 C C . ASN A 1 85 ? -11.621 7.615 -0.726 1.00 88.75 85 ASN A C 1
ATOM 598 O O . ASN A 1 85 ? -10.741 7.653 -1.580 1.00 88.75 85 ASN A O 1
ATOM 602 N N . GLU A 1 86 ? -11.663 8.470 0.294 1.00 89.31 86 GLU A N 1
ATOM 603 C CA . GLU A 1 86 ? -10.673 9.535 0.495 1.00 89.31 86 GLU A CA 1
ATOM 604 C C . GLU A 1 86 ? -9.314 8.997 0.960 1.00 89.31 86 GLU A C 1
ATOM 606 O O . GLU A 1 86 ? -8.292 9.654 0.771 1.00 89.31 86 GLU A O 1
ATOM 611 N N . CYS A 1 87 ? -9.291 7.785 1.523 1.00 90.38 87 CYS A N 1
ATOM 612 C CA . CYS A 1 87 ? -8.067 7.088 1.912 1.00 90.38 87 CYS A CA 1
ATOM 613 C C . CYS A 1 87 ? -7.466 6.235 0.788 1.00 90.38 87 CYS A C 1
ATOM 615 O O . CYS A 1 87 ? -6.342 5.744 0.928 1.00 90.38 87 CYS A O 1
ATOM 617 N N . LEU A 1 88 ? -8.199 6.008 -0.308 1.00 92.62 88 LEU A N 1
ATOM 618 C CA . LEU A 1 88 ? -7.754 5.111 -1.371 1.00 92.62 88 LEU A CA 1
ATOM 619 C C . LEU A 1 88 ? -6.661 5.748 -2.231 1.00 92.62 88 LEU A C 1
ATOM 621 O O . LEU A 1 88 ? -6.750 6.887 -2.687 1.00 92.62 88 LEU A O 1
ATOM 625 N N . ILE A 1 89 ? -5.642 4.946 -2.524 1.00 93.62 89 ILE A N 1
ATOM 626 C CA . ILE A 1 89 ? -4.620 5.254 -3.521 1.00 93.62 89 ILE A CA 1
ATOM 627 C C . ILE A 1 89 ? -4.899 4.368 -4.731 1.00 93.62 89 ILE A C 1
ATOM 629 O O . ILE A 1 89 ? -4.741 3.150 -4.668 1.00 93.62 89 ILE A O 1
ATOM 633 N N . GLY A 1 90 ? -5.359 4.985 -5.819 1.00 93.50 90 GLY A N 1
ATOM 634 C CA . GLY A 1 90 ? -5.691 4.275 -7.050 1.00 93.50 90 GLY A CA 1
ATOM 635 C C . GLY A 1 90 ? -4.459 3.787 -7.831 1.00 93.50 90 GLY A C 1
ATOM 636 O O . GLY A 1 90 ? -3.353 4.298 -7.619 1.00 93.50 90 GLY A O 1
ATOM 637 N N . PRO A 1 91 ? -4.643 2.846 -8.778 1.00 92.38 91 PRO A N 1
ATOM 638 C CA . PRO A 1 91 ? -3.561 2.301 -9.601 1.00 92.38 91 PRO A CA 1
ATOM 639 C C . PRO A 1 91 ? -2.771 3.355 -10.385 1.00 92.38 91 PRO A C 1
ATOM 641 O O . PRO A 1 91 ? -1.554 3.228 -10.509 1.00 92.38 91 PRO A O 1
ATOM 644 N N . ASP A 1 92 ? -3.432 4.408 -10.875 1.00 93.62 92 ASP A N 1
ATOM 645 C CA . ASP A 1 92 ? -2.781 5.465 -11.660 1.00 93.62 92 ASP A CA 1
ATOM 646 C C . ASP A 1 92 ? -1.773 6.244 -10.814 1.00 93.62 92 ASP A C 1
ATOM 648 O O . ASP A 1 92 ? -0.601 6.348 -11.176 1.00 93.62 92 ASP A O 1
ATOM 652 N N . ARG A 1 93 ? -2.201 6.695 -9.627 1.00 93.12 93 ARG A N 1
ATOM 653 C CA . ARG A 1 93 ? -1.334 7.387 -8.665 1.00 93.12 93 ARG A CA 1
ATOM 654 C C . ARG A 1 93 ? -0.191 6.489 -8.191 1.00 93.12 93 ARG A C 1
ATOM 656 O O . ARG A 1 93 ? 0.930 6.962 -8.027 1.00 93.12 93 ARG A O 1
ATOM 663 N N . LEU A 1 94 ? -0.462 5.199 -7.977 1.00 93.12 94 LEU A N 1
ATOM 664 C CA . LEU A 1 94 ? 0.566 4.224 -7.606 1.00 93.12 94 LEU A CA 1
ATOM 665 C C . LEU A 1 94 ? 1.614 4.080 -8.720 1.00 93.12 94 LEU A C 1
ATOM 667 O O . LEU A 1 94 ? 2.813 4.146 -8.463 1.00 93.12 94 LEU A O 1
ATOM 671 N N . THR A 1 95 ? 1.157 3.944 -9.965 1.00 92.75 95 THR A N 1
ATOM 672 C CA . THR A 1 95 ? 2.011 3.813 -11.152 1.00 92.75 95 THR A CA 1
ATOM 673 C C . THR A 1 95 ? 2.869 5.055 -11.362 1.00 92.75 95 THR A C 1
ATOM 675 O O . THR A 1 95 ? 4.063 4.939 -11.636 1.00 92.75 95 THR A O 1
ATOM 678 N N . GLU A 1 96 ? 2.282 6.243 -11.225 1.00 93.50 96 GLU A N 1
ATOM 679 C CA . GLU A 1 96 ? 2.996 7.514 -11.318 1.00 93.50 96 GLU A CA 1
ATOM 680 C C . GLU A 1 96 ? 4.081 7.620 -10.241 1.00 93.50 96 GLU A C 1
ATOM 682 O O . GLU A 1 96 ? 5.250 7.807 -10.575 1.00 93.50 96 GLU A O 1
ATOM 687 N N . ALA A 1 97 ? 3.734 7.394 -8.970 1.00 94.25 97 ALA A N 1
ATOM 688 C CA . ALA A 1 97 ? 4.687 7.455 -7.864 1.00 94.25 97 ALA A CA 1
ATOM 689 C C . ALA A 1 97 ? 5.854 6.470 -8.040 1.00 94.25 97 ALA A C 1
ATOM 691 O O . ALA A 1 97 ? 7.017 6.834 -7.853 1.00 94.25 97 ALA A O 1
ATOM 692 N N . MET A 1 98 ? 5.567 5.237 -8.467 1.00 93.19 98 MET A N 1
ATOM 693 C CA . MET A 1 98 ? 6.600 4.238 -8.744 1.00 93.19 98 MET A CA 1
ATOM 694 C C . MET A 1 98 ? 7.505 4.655 -9.909 1.00 93.19 98 MET A C 1
ATOM 696 O O . MET A 1 98 ? 8.720 4.479 -9.827 1.00 93.19 98 MET A O 1
ATOM 700 N N . ARG A 1 99 ? 6.948 5.231 -10.984 1.00 92.38 99 ARG A N 1
ATOM 701 C CA . ARG A 1 99 ? 7.729 5.724 -12.132 1.00 92.38 99 ARG A CA 1
ATOM 702 C C . ARG A 1 99 ? 8.623 6.897 -11.748 1.00 92.38 99 ARG A C 1
ATOM 704 O O . ARG A 1 99 ? 9.795 6.893 -12.119 1.00 92.38 99 ARG A O 1
ATOM 711 N N . GLU A 1 100 ? 8.102 7.869 -11.008 1.00 92.81 100 GLU A N 1
ATOM 712 C CA . GLU A 1 100 ? 8.880 9.026 -10.556 1.00 92.81 100 GLU A CA 1
ATOM 713 C C . GLU A 1 100 ? 9.976 8.613 -9.573 1.00 92.81 100 GLU A C 1
ATOM 715 O O . GLU A 1 100 ? 11.136 8.990 -9.745 1.00 92.81 100 GLU A O 1
ATOM 720 N N . SER A 1 101 ? 9.654 7.737 -8.616 1.00 92.94 101 SER A N 1
ATOM 721 C CA . SER A 1 101 ? 10.652 7.150 -7.720 1.00 92.94 101 SER A CA 1
ATOM 722 C C . SER A 1 101 ? 11.728 6.399 -8.507 1.00 92.94 101 SER A C 1
ATOM 724 O O . SER A 1 101 ? 12.921 6.576 -8.260 1.00 92.94 101 SER A O 1
ATOM 726 N N . TRP A 1 102 ? 11.348 5.616 -9.519 1.00 92.44 102 TRP A N 1
ATOM 727 C CA . TRP A 1 102 ? 12.316 4.912 -10.352 1.00 92.44 102 TRP A CA 1
ATOM 728 C C . TRP A 1 102 ? 13.237 5.872 -11.116 1.00 92.44 102 TRP A C 1
ATOM 730 O O . TRP A 1 102 ? 14.450 5.665 -11.104 1.00 92.44 102 TRP A O 1
ATOM 740 N N . LYS A 1 103 ? 12.699 6.936 -11.731 1.00 92.50 103 LYS A N 1
ATOM 741 C CA . LYS A 1 103 ? 13.494 7.953 -12.447 1.00 92.50 103 LYS A CA 1
ATOM 742 C C . LYS A 1 103 ? 14.488 8.643 -11.517 1.00 92.50 103 LYS A C 1
ATOM 744 O O . LYS A 1 103 ? 15.655 8.777 -11.878 1.00 92.50 103 LYS A O 1
ATOM 749 N N . LEU A 1 104 ? 14.044 9.021 -10.316 1.00 91.81 104 LEU A N 1
ATOM 750 C CA . LEU A 1 104 ? 14.881 9.666 -9.305 1.00 91.81 104 LEU A CA 1
ATOM 751 C C . LEU A 1 104 ? 16.095 8.800 -8.931 1.00 91.81 104 LEU A C 1
ATOM 753 O O . LEU A 1 104 ? 17.207 9.309 -8.820 1.00 91.81 104 LEU A O 1
ATOM 757 N N . HIS A 1 105 ? 15.894 7.488 -8.783 1.00 90.81 105 HIS A N 1
ATOM 758 C CA . HIS A 1 105 ? 16.961 6.546 -8.433 1.00 90.81 105 HIS A CA 1
ATOM 759 C C . HIS A 1 105 ? 17.772 6.048 -9.646 1.00 90.81 105 HIS A C 1
ATOM 761 O O . HIS A 1 105 ? 18.817 5.424 -9.465 1.00 90.81 105 HIS A O 1
ATOM 767 N N . ASN A 1 106 ? 17.324 6.311 -10.880 1.00 93.06 106 ASN A N 1
ATOM 768 C CA . ASN A 1 106 ? 17.962 5.843 -12.117 1.00 93.06 106 ASN A CA 1
ATOM 769 C C . ASN A 1 106 ? 18.141 6.976 -13.152 1.00 93.06 106 ASN A C 1
ATOM 771 O O . ASN A 1 106 ? 17.746 6.806 -14.310 1.00 93.06 106 ASN A O 1
ATOM 775 N N . PRO A 1 107 ? 18.787 8.108 -12.804 1.00 91.62 107 PRO A N 1
ATOM 776 C CA . PRO A 1 107 ? 18.803 9.317 -13.641 1.00 91.62 107 PRO A CA 1
ATOM 777 C C . PRO A 1 107 ? 19.452 9.117 -15.020 1.00 91.62 107 PRO A C 1
ATOM 779 O O . PRO A 1 107 ? 19.129 9.816 -15.975 1.00 91.62 107 PRO A O 1
ATOM 782 N N . ASN A 1 108 ? 20.348 8.134 -15.147 1.00 94.06 108 ASN A N 1
ATOM 783 C CA . ASN A 1 108 ? 21.078 7.855 -16.386 1.00 94.06 108 ASN A CA 1
ATOM 784 C C . ASN A 1 108 ? 20.390 6.816 -17.289 1.00 94.06 108 ASN A C 1
ATOM 786 O O . ASN A 1 108 ? 20.875 6.544 -18.391 1.00 94.06 108 ASN A O 1
ATOM 790 N N . ARG A 1 109 ? 19.291 6.186 -16.849 1.00 87.12 109 ARG A N 1
ATOM 791 C CA . ARG A 1 109 ? 18.604 5.164 -17.648 1.00 87.12 109 ARG A CA 1
ATOM 792 C C . ARG A 1 109 ? 17.521 5.792 -18.522 1.00 87.12 109 ARG A C 1
ATOM 794 O O . ARG A 1 109 ? 16.568 6.383 -18.035 1.00 87.12 109 ARG A O 1
ATOM 801 N N . LYS A 1 110 ? 17.655 5.600 -19.838 1.00 78.69 110 LYS A N 1
ATOM 802 C CA . LYS A 1 110 ? 16.724 6.138 -20.847 1.00 78.69 110 LYS A CA 1
ATOM 803 C C . LYS A 1 110 ? 15.446 5.312 -21.022 1.00 78.69 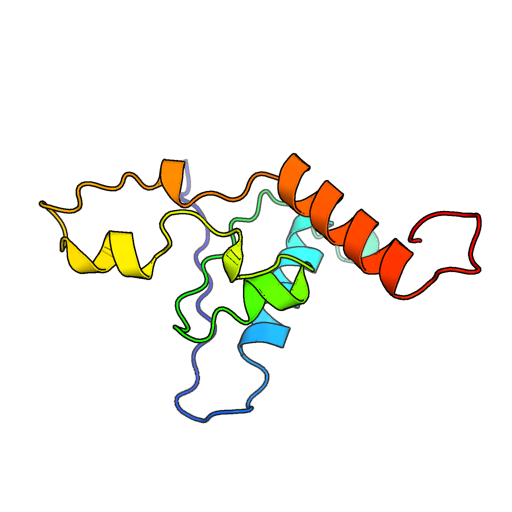110 LYS A C 1
ATOM 805 O O . LYS A 1 110 ? 14.431 5.839 -21.460 1.00 78.69 110 LYS A O 1
ATOM 810 N N . ARG A 1 111 ? 15.502 4.011 -20.726 1.00 78.56 111 ARG A N 1
ATOM 811 C CA . ARG A 1 111 ? 14.355 3.092 -20.788 1.00 78.56 111 ARG A CA 1
ATOM 812 C C . ARG A 1 111 ? 13.748 3.003 -19.391 1.00 78.56 111 ARG A C 1
ATOM 814 O O . ARG A 1 111 ? 14.532 2.936 -18.458 1.00 78.56 111 ARG A O 1
ATOM 821 N N . GLY A 1 112 ? 12.419 3.030 -19.265 1.00 74.69 112 GLY A N 1
ATOM 822 C CA . GLY A 1 112 ? 11.717 3.007 -17.972 1.00 74.69 112 GLY A CA 1
ATOM 823 C C . GLY A 1 112 ? 11.971 1.746 -17.126 1.00 74.69 112 GLY A C 1
ATOM 824 O O . GLY A 1 112 ? 12.761 0.889 -17.536 1.00 74.69 112 GLY A O 1
ATOM 825 N N . PRO A 1 113 ? 11.316 1.627 -15.952 1.00 74.56 113 PRO A N 1
ATOM 826 C CA . PRO A 1 113 ? 11.395 0.420 -15.131 1.00 74.56 113 PRO A CA 1
ATOM 827 C C . PRO A 1 113 ? 11.087 -0.843 -15.958 1.00 74.56 113 PRO A C 1
ATOM 829 O O . PRO A 1 113 ? 10.307 -0.7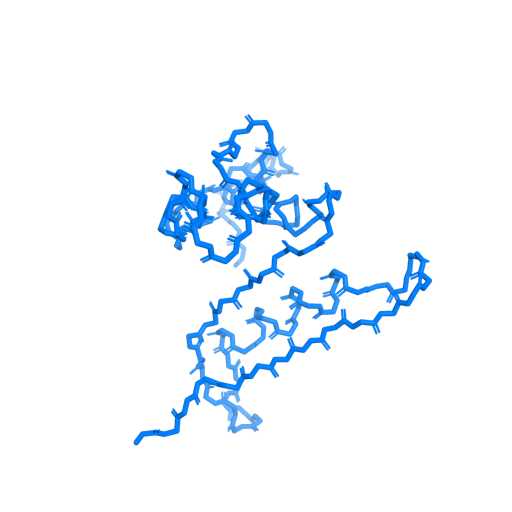44 -16.911 1.00 74.56 113 PRO A O 1
ATOM 832 N N . PRO A 1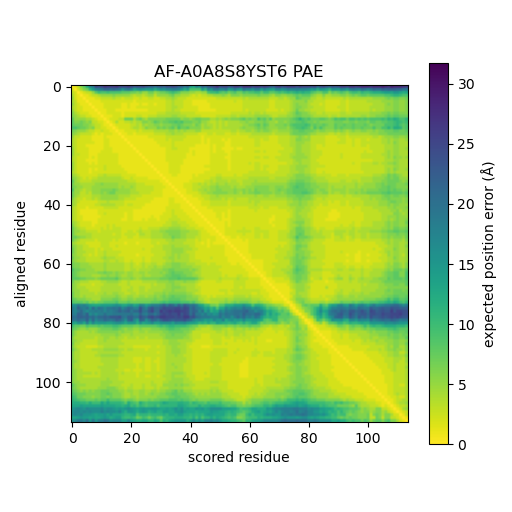 114 ? 11.743 -1.977 -15.639 1.00 63.75 114 PRO A N 1
ATOM 833 C CA . PRO A 1 114 ? 11.510 -3.254 -16.311 1.00 63.75 114 PRO A CA 1
ATOM 834 C C . PRO A 1 114 ? 10.051 -3.707 -16.223 1.00 63.75 114 PRO A C 1
ATOM 836 O O . PRO A 1 114 ? 9.368 -3.326 -15.244 1.00 63.75 114 PRO A O 1
#